Protein 4WFV (pdb70)

Sequence (153 aa):
PAEIDPSKIPGEWRRIIYAAADNKDKIVEGGPLRNYYRRIECINDCESLSITFYLKDQGTCLLLLTEVAKRQEGYVYVLEFYGTNTLEVIHVSENMLVTYVENYDGERITKMTEGLAKGTSFTPEELEKYQQLNSERGVPNEENIENLIKTDNCPP

Structure (mmCIF, N/CA/C/O backbone):
data_4WFV
#
_entry.id   4WFV
#
_cell.length_a   125.940
_cell.length_b   36.590
_cell.length_c   36.470
_cell.angle_alpha   90.000
_cell.angle_beta   95.860
_cell.angle_gamma   90.000
#
_symmetry.space_group_name_H-M   'C 1 2 1'
#
loop_
_entity.id
_entity.type
_entity.pdbx_description
1 polymer 'Allergen Bos d 2'
2 water water
#
loop_
_atom_site.group_PDB
_atom_site.id
_atom_site.type_symbol
_atom_site.label_atom_id
_atom_site.label_alt_id
_atom_site.label_comp_id
_atom_site.label_asym_id
_atom_site.label_entity_id
_atom_site.label_seq_id
_atom_site.pdbx_PDB_ins_code
_atom_site.Cartn_x
_atom_site.Cartn_y
_atom_site.Cartn_z
_atom_site.occupancy
_atom_site.B_iso_or_equiv
_atom_site.auth_seq_id
_atom_site.auth_comp_id
_atom_site.auth_asym_id
_atom_site.auth_atom_id
_atom_site.pdbx_PDB_model_num
ATOM 1 N N . PRO A 1 4 ? 14.778 14.410 1.542 1.00 28.09 4 PRO A N 1
ATOM 2 C CA . PRO A 1 4 ? 14.180 13.156 1.073 1.00 25.21 4 PRO A CA 1
ATOM 3 C C . PRO A 1 4 ? 14.607 12.808 -0.350 1.00 26.34 4 PRO A C 1
ATOM 4 O O . PRO A 1 4 ? 14.850 11.637 -0.642 1.00 22.59 4 PRO A O 1
ATOM 8 N N . ALA A 1 5 ? 14.698 13.811 -1.219 1.00 26.96 5 ALA A N 1
ATOM 9 C CA . ALA A 1 5 ? 15.106 13.590 -2.604 1.00 25.79 5 ALA A CA 1
ATOM 10 C C . ALA A 1 5 ? 16.531 13.054 -2.704 1.00 24.45 5 ALA A C 1
ATOM 11 O O . ALA A 1 5 ? 16.906 12.450 -3.713 1.00 21.55 5 ALA A O 1
ATOM 13 N N . GLU A 1 6 ? 17.326 13.271 -1.661 1.00 22.41 6 GLU A N 1
ATOM 14 C CA . GLU A 1 6 ? 18.720 12.855 -1.685 1.00 21.11 6 GLU A CA 1
ATOM 15 C C . GLU A 1 6 ? 18.940 11.466 -1.075 1.00 17.14 6 GLU A C 1
ATOM 16 O O . GLU A 1 6 ? 20.015 10.885 -1.221 1.00 21.07 6 GLU A O 1
ATOM 22 N N . ILE A 1 7 ? 17.921 10.936 -0.409 1.00 19.58 7 ILE A N 1
ATOM 23 C CA . ILE A 1 7 ? 18.033 9.618 0.222 1.00 20.95 7 ILE A CA 1
ATOM 24 C C . ILE A 1 7 ? 18.179 8.504 -0.811 1.00 21.16 7 ILE A C 1
ATOM 25 O O . ILE A 1 7 ? 17.493 8.493 -1.829 1.00 19.18 7 ILE A O 1
ATOM 30 N N . ASP A 1 8 ? 19.106 7.587 -0.558 1.00 16.51 8 ASP A N 1
ATOM 31 C CA . ASP A 1 8 ? 19.229 6.397 -1.385 1.00 15.20 8 ASP A CA 1
ATOM 32 C C . ASP A 1 8 ? 18.592 5.253 -0.613 1.00 13.71 8 ASP A C 1
ATOM 33 O O . ASP A 1 8 ? 19.204 4.701 0.297 1.00 12.73 8 ASP A O 1
ATOM 38 N N . PRO A 1 9 ? 17.340 4.911 -0.949 1.00 10.98 9 PRO A N 1
ATOM 39 C CA . PRO A 1 9 ? 16.649 3.877 -0.172 1.00 10.44 9 PRO A CA 1
ATOM 40 C C . PRO A 1 9 ? 17.272 2.484 -0.326 1.00 10.67 9 PRO A C 1
ATOM 41 O O . PRO A 1 9 ? 16.990 1.608 0.487 1.00 11.72 9 PRO A O 1
ATOM 45 N N . SER A 1 10 ? 18.126 2.281 -1.324 1.00 11.59 10 SER A N 1
ATOM 46 C CA . SER A 1 10 ? 18.818 0.994 -1.445 1.00 12.16 10 SER A CA 1
ATOM 47 C C . SER A 1 10 ? 19.769 0.746 -0.276 1.00 13.23 10 SER A C 1
ATOM 48 O O . SER A 1 10 ? 20.195 -0.387 -0.041 1.00 11.82 10 SER A O 1
ATOM 51 N N . LYS A 1 11 ? 20.078 1.801 0.471 1.00 11.20 11 LYS A N 1
ATOM 52 C CA . LYS A 1 11 ? 20.952 1.667 1.637 1.00 11.85 11 LYS A CA 1
ATOM 53 C C . LYS A 1 11 ? 20.184 1.284 2.906 1.00 11.94 11 LYS A C 1
ATOM 54 O O . LYS A 1 11 ? 20.794 1.021 3.945 1.00 13.12 11 LYS A O 1
ATOM 60 N N . ILE A 1 12 ? 18.858 1.231 2.820 1.00 9.87 12 ILE A N 1
ATOM 61 C CA . ILE A 1 12 ? 18.043 0.909 3.995 1.00 9.75 12 ILE A CA 1
ATOM 62 C C . ILE A 1 12 ? 18.089 -0.570 4.405 1.00 12.03 12 ILE A C 1
ATOM 63 O O . ILE A 1 12 ? 18.258 -0.874 5.584 1.00 12.34 12 ILE A O 1
ATOM 68 N N . PRO A 1 13 ? 17.924 -1.500 3.450 1.00 11.15 13 PRO A N 1
ATOM 69 C CA . PRO A 1 13 ? 17.940 -2.917 3.825 1.00 13.49 13 PRO A CA 1
ATOM 70 C C . PRO A 1 13 ? 19.297 -3.324 4.367 1.00 16.34 13 PRO A C 1
ATOM 71 O O . PRO A 1 13 ? 20.322 -2.753 3.981 1.00 19.15 13 PRO A O 1
ATOM 75 N N . GLY A 1 14 ? 19.303 -4.305 5.261 1.00 15.78 14 GLY A N 1
ATOM 76 C CA . GLY A 1 14 ? 20.554 -4.855 5.746 1.00 17.08 14 GLY A CA 1
ATOM 77 C C . GLY A 1 14 ? 20.527 -5.266 7.198 1.00 12.71 14 GLY A C 1
ATOM 78 O O . GLY A 1 14 ? 19.495 -5.132 7.873 1.00 13.18 14 GLY A O 1
ATOM 79 N N . GLU A 1 15 ? 21.677 -5.744 7.675 1.00 13.55 15 GLU A N 1
ATOM 80 C CA . GLU A 1 15 ? 21.854 -6.221 9.051 1.00 13.82 15 GLU A CA 1
ATOM 81 C C . GLU A 1 15 ? 22.364 -5.145 10.013 1.00 18.55 15 GLU A C 1
ATOM 82 O O . GLU A 1 15 ? 23.556 -5.076 10.325 1.00 24.95 15 GLU A O 1
ATOM 88 N N . TRP A 1 16 ? 21.457 -4.342 10.534 1.00 12.55 16 TRP A N 1
ATOM 89 C CA . TRP A 1 16 ? 21.840 -3.194 11.343 1.00 9.73 16 TRP A CA 1
ATOM 90 C C . TRP A 1 16 ? 21.917 -3.536 12.823 1.00 11.32 16 TRP A C 1
ATOM 91 O O . TRP A 1 16 ? 21.224 -4.433 13.300 1.00 12.92 16 TRP A O 1
ATOM 102 N N . ARG A 1 17 ? 22.790 -2.836 13.536 1.00 9.55 17 ARG A N 1
ATOM 103 C CA A ARG A 1 17 ? 22.726 -2.854 14.987 0.49 9.41 17 ARG A CA 1
ATOM 104 C CA B ARG A 1 17 ? 22.793 -2.839 14.999 0.51 9.42 17 ARG A CA 1
ATOM 105 C C . ARG A 1 17 ? 22.353 -1.460 15.456 1.00 8.86 17 ARG A C 1
ATOM 106 O O . ARG A 1 17 ? 22.680 -0.464 14.818 1.00 11.10 17 ARG A O 1
ATOM 121 N N . ILE A 1 18 ? 21.637 -1.387 16.565 1.00 8.08 18 ILE A N 1
ATOM 122 C CA . ILE A 1 18 ? 21.326 -0.078 17.124 1.00 8.20 18 ILE A CA 1
ATOM 123 C C . ILE A 1 18 ? 22.422 0.331 18.079 1.00 8.06 18 ILE A C 1
ATOM 124 O O . ILE A 1 18 ? 22.812 -0.433 18.963 1.00 9.37 18 ILE A O 1
ATOM 129 N N . ILE A 1 19 ? 22.951 1.533 17.872 1.00 6.18 19 ILE A N 1
ATOM 130 C CA . ILE A 1 19 ? 23.990 2.057 18.749 1.00 7.22 19 ILE A CA 1
ATOM 131 C C . ILE A 1 19 ? 23.388 2.996 19.789 1.00 6.54 19 ILE A C 1
ATOM 132 O O . ILE A 1 19 ? 23.660 2.848 20.995 1.00 7.75 19 ILE A O 1
ATOM 137 N N . TYR A 1 20 ? 22.548 3.927 19.333 1.00 6.56 20 TYR A N 1
ATOM 138 C CA . TYR A 1 20 ? 21.966 4.922 20.224 1.00 6.67 20 TYR A CA 1
ATOM 139 C C . TYR A 1 20 ? 20.470 5.054 20.015 1.00 7.02 20 TYR A C 1
ATOM 140 O O . TYR A 1 20 ? 19.931 4.778 18.941 1.00 7.16 20 TYR A O 1
ATOM 149 N N . ALA A 1 21 ? 19.809 5.537 21.060 1.00 6.49 21 ALA A N 1
ATOM 150 C CA . ALA A 1 21 ? 18.449 6.048 20.930 1.00 6.21 21 ALA A CA 1
ATOM 151 C C . ALA A 1 21 ? 18.371 7.315 21.755 1.00 7.19 21 ALA A C 1
ATOM 152 O O . ALA A 1 21 ? 19.160 7.507 22.679 1.00 8.85 21 ALA A O 1
ATOM 154 N N . ALA A 1 22 ? 17.420 8.179 21.421 1.00 6.30 22 ALA A N 1
ATOM 155 C CA . ALA A 1 22 ? 17.217 9.413 22.177 1.00 5.32 22 ALA A CA 1
ATOM 156 C C . ALA A 1 22 ? 15.748 9.744 22.104 1.00 6.33 22 ALA A C 1
ATOM 157 O O . ALA A 1 22 ? 15.107 9.479 21.096 1.00 7.77 22 ALA A O 1
ATOM 159 N N . ALA A 1 23 ? 15.201 10.318 23.175 1.00 6.90 23 ALA A N 1
ATOM 160 C CA . ALA A 1 23 ? 13.771 10.623 23.203 1.00 6.48 23 ALA A CA 1
ATOM 161 C C . ALA A 1 23 ? 13.502 11.775 24.135 1.00 7.73 23 ALA A C 1
ATOM 162 O O . ALA A 1 23 ? 14.259 11.999 25.073 1.00 9.57 23 ALA A O 1
ATOM 164 N N . ASP A 1 24 ? 12.408 12.494 23.890 1.00 8.40 24 ASP A N 1
ATOM 165 C CA . ASP A 1 24 ? 12.040 13.549 24.822 1.00 9.66 24 ASP A CA 1
ATOM 166 C C . ASP A 1 24 ? 11.458 12.954 26.101 1.00 11.62 24 ASP A C 1
ATOM 167 O O . ASP A 1 24 ? 11.671 13.496 27.184 1.00 15.33 24 ASP A O 1
ATOM 172 N N . ASN A 1 25 ? 10.758 11.828 25.984 1.00 9.26 25 ASN A N 1
ATOM 173 C CA . ASN A 1 25 ? 10.306 11.074 27.151 1.00 10.15 25 ASN A CA 1
ATOM 174 C C . ASN A 1 25 ? 11.253 9.915 27.408 1.00 9.46 25 ASN A C 1
ATOM 175 O O . ASN A 1 25 ? 11.109 8.842 26.820 1.00 9.34 25 ASN A O 1
ATOM 180 N N . LYS A 1 26 ? 12.244 10.143 28.263 1.00 10.48 26 LYS A N 1
ATOM 181 C CA . LYS A 1 26 ? 13.322 9.173 28.435 1.00 13.14 26 LYS A CA 1
ATOM 182 C C . LYS A 1 26 ? 12.832 7.802 28.875 1.00 9.31 26 LYS A C 1
ATOM 183 O O . LYS A 1 26 ? 13.425 6.790 28.511 1.00 9.09 26 LYS A O 1
ATOM 189 N N . ASP A 1 27 ? 11.755 7.762 29.655 1.00 9.04 27 ASP A N 1
ATOM 190 C CA . ASP A 1 27 ? 11.271 6.496 30.200 1.00 9.89 27 ASP A CA 1
ATOM 191 C C . ASP A 1 27 ? 10.924 5.490 29.111 1.00 9.58 27 ASP A C 1
ATOM 192 O O . ASP A 1 27 ? 10.970 4.293 29.350 1.00 10.48 27 ASP A O 1
ATOM 197 N N . LYS A 1 28 ? 10.588 5.974 27.914 1.00 8.71 28 LYS A N 1
ATOM 198 C CA . LYS A 1 28 ? 10.250 5.075 26.811 1.00 9.01 28 LYS A CA 1
ATOM 199 C C . LYS A 1 28 ? 11.442 4.273 26.291 1.00 7.94 28 LYS A C 1
ATOM 200 O O . LYS A 1 28 ? 11.245 3.206 25.707 1.00 8.51 28 LYS A O 1
ATOM 206 N N . ILE A 1 29 ? 12.658 4.792 26.476 1.00 7.03 29 ILE A N 1
ATOM 207 C CA . ILE A 1 29 ? 13.843 4.184 25.865 1.00 7.24 29 ILE A CA 1
ATOM 208 C C . ILE A 1 29 ? 14.916 3.689 26.835 1.00 8.23 29 ILE A C 1
ATOM 209 O O . ILE A 1 29 ? 15.941 3.191 26.404 1.00 8.02 29 ILE A O 1
ATOM 214 N N . VAL A 1 30 ? 14.678 3.805 28.1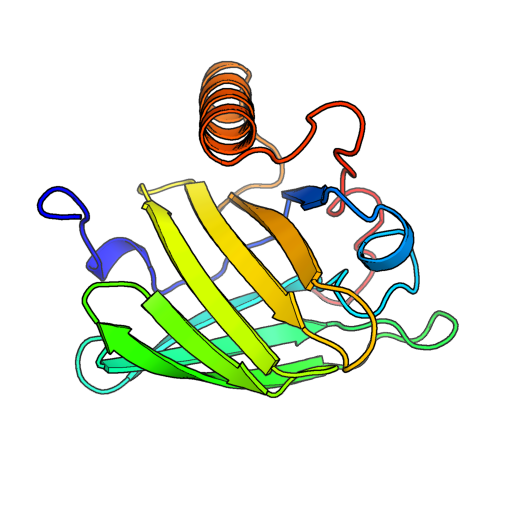41 1.00 7.52 30 VAL A N 1
ATOM 215 C CA . VAL A 1 30 ? 15.597 3.219 29.110 1.00 9.37 30 VAL A CA 1
ATOM 216 C C . VAL A 1 30 ? 15.478 1.699 29.084 1.00 8.64 30 VAL A C 1
ATOM 217 O O . VAL A 1 30 ? 14.573 1.156 28.457 1.00 7.87 30 VAL A O 1
ATOM 221 N N . GLU A 1 31 ? 16.401 1.020 29.756 1.00 7.99 31 GLU A N 1
ATOM 222 C CA . GLU A 1 31 ? 16.347 -0.437 29.784 1.00 9.77 31 GLU A CA 1
ATOM 223 C C . GLU A 1 31 ? 14.975 -0.940 30.223 1.00 9.75 31 GLU A C 1
ATOM 224 O O . GLU A 1 31 ? 14.393 -0.438 31.186 1.00 11.32 31 GLU A O 1
ATOM 230 N N . GLY A 1 32 ? 14.439 -1.917 29.499 1.00 11.34 32 GLY A N 1
ATOM 231 C CA . GLY A 1 32 ? 13.117 -2.430 29.788 1.00 13.54 32 GLY A CA 1
ATOM 232 C C . GLY A 1 32 ? 11.980 -1.568 29.261 1.00 14.32 32 GLY A C 1
ATOM 233 O O . GLY A 1 32 ? 10.815 -1.926 29.412 1.00 16.43 32 GLY A O 1
ATOM 234 N N . GLY A 1 33 ? 12.306 -0.438 28.638 1.00 12.17 33 GLY A N 1
ATOM 235 C CA . GLY A 1 33 ? 11.286 0.437 28.083 1.00 13.33 33 GLY A CA 1
ATOM 236 C C . GLY A 1 33 ? 10.713 -0.091 26.779 1.00 10.23 33 GLY A C 1
ATOM 237 O O . GLY A 1 33 ? 11.379 -0.809 26.039 1.00 11.27 33 GLY A O 1
ATOM 238 N N . PRO A 1 34 ? 9.466 0.276 26.474 1.00 9.10 34 PRO A N 1
ATOM 239 C CA . PRO A 1 34 ? 8.786 -0.279 25.300 1.00 11.57 34 PRO A CA 1
ATOM 240 C C . PRO A 1 34 ? 9.464 0.061 23.970 1.00 9.36 34 PRO A C 1
ATOM 241 O O . PRO A 1 34 ? 9.415 -0.744 23.035 1.00 10.23 34 PRO A O 1
ATOM 245 N N . LEU A 1 35 ? 10.095 1.229 23.886 1.00 7.72 35 LEU A N 1
ATOM 246 C CA . LEU A 1 35 ? 10.697 1.673 22.627 1.00 7.98 35 LEU A CA 1
ATOM 247 C C . LEU A 1 35 ? 12.203 1.547 22.632 1.00 8.73 35 LEU A C 1
ATOM 248 O O . LEU A 1 35 ? 12.874 2.182 21.830 1.00 10.30 35 LEU A O 1
ATOM 253 N N . ARG A 1 36 ? 12.735 0.735 23.537 1.00 7.89 36 ARG A N 1
ATOM 254 C CA . ARG A 1 36 ? 14.138 0.335 23.463 1.00 8.13 36 ARG A CA 1
ATOM 255 C C . ARG A 1 36 ? 14.204 -1.000 22.738 1.00 7.78 36 ARG A C 1
ATOM 256 O O . ARG A 1 36 ? 13.880 -2.046 23.298 1.00 10.15 36 ARG A O 1
ATOM 264 N N . ASN A 1 37 ? 14.571 -0.944 21.467 1.00 7.91 37 ASN A N 1
ATOM 265 C CA . ASN A 1 37 ? 14.436 -2.092 20.584 1.00 8.29 37 ASN A CA 1
ATOM 266 C C . ASN A 1 37 ? 15.770 -2.380 19.920 1.00 7.04 37 ASN A C 1
ATOM 267 O O . ASN A 1 37 ? 16.375 -1.500 19.300 1.00 9.25 37 ASN A O 1
ATOM 272 N N . TYR A 1 38 ? 16.235 -3.618 20.067 1.00 7.67 38 TYR A N 1
ATOM 273 C CA . TYR A 1 38 ? 17.558 -3.992 19.587 1.00 6.94 38 TYR A CA 1
ATOM 274 C C . TYR A 1 38 ? 17.480 -4.547 18.170 1.00 6.84 38 TYR A C 1
ATOM 275 O O . TYR A 1 38 ? 17.249 -5.746 17.957 1.00 8.14 38 TYR A O 1
ATOM 284 N N . TYR A 1 39 ? 17.698 -3.655 17.206 1.00 7.17 39 TYR A N 1
ATOM 285 C CA . TYR A 1 39 ? 17.606 -3.984 15.786 1.00 7.14 39 TYR A CA 1
ATOM 286 C C . TYR A 1 39 ? 18.511 -5.129 15.402 1.00 6.94 39 TYR A C 1
ATOM 287 O O . TYR A 1 39 ? 19.615 -5.265 15.926 1.00 8.17 39 TYR A O 1
ATOM 296 N N . ARG A 1 40 ? 18.031 -5.945 14.468 1.00 8.56 40 ARG A N 1
ATOM 297 C CA . ARG A 1 40 ? 18.866 -6.972 13.843 1.00 8.27 40 ARG A CA 1
ATOM 298 C C . ARG A 1 40 ? 18.834 -6.880 12.325 1.00 9.63 40 ARG A C 1
ATOM 299 O O . ARG A 1 40 ? 19.856 -7.080 11.669 1.00 10.55 40 ARG A O 1
ATOM 307 N N . ARG A 1 41 ? 17.676 -6.570 11.751 1.00 9.33 41 ARG A N 1
ATOM 308 C CA . ARG A 1 41 ? 17.574 -6.595 10.296 1.00 12.01 41 ARG A CA 1
ATOM 309 C C . ARG A 1 41 ? 16.415 -5.759 9.798 1.00 10.16 41 ARG A C 1
ATOM 310 O O . ARG A 1 41 ? 15.353 -5.725 10.425 1.00 12.34 41 ARG A O 1
ATOM 318 N N . ILE A 1 42 ? 16.629 -5.085 8.671 1.00 10.94 42 ILE A N 1
ATOM 319 C CA . ILE A 1 42 ? 15.572 -4.359 7.980 1.00 12.15 42 ILE A CA 1
ATOM 320 C C . ILE A 1 42 ? 15.570 -4.868 6.550 1.00 12.75 42 ILE A C 1
ATOM 321 O O . ILE A 1 42 ? 16.630 -5.026 5.944 1.00 13.16 42 ILE A O 1
ATOM 326 N N . GLU A 1 43 ? 14.386 -5.142 6.019 1.00 13.39 43 GLU A N 1
ATOM 327 C CA . GLU A 1 43 ? 14.260 -5.447 4.602 1.00 13.63 43 GLU A CA 1
ATOM 328 C C . GLU A 1 43 ? 13.166 -4.584 3.980 1.00 15.82 43 GLU A C 1
ATOM 329 O O . GLU A 1 43 ? 12.212 -4.191 4.651 1.00 15.26 43 GLU A O 1
ATOM 335 N N . CYS A 1 44 ? 13.317 -4.274 2.699 1.00 18.09 44 CYS A N 1
ATOM 336 C CA . CYS A 1 44 ? 12.293 -3.536 1.974 1.00 18.14 44 CYS A CA 1
ATOM 337 C C . CYS A 1 44 ? 11.344 -4.516 1.302 1.00 17.87 44 CYS A C 1
ATOM 338 O O . CYS A 1 44 ? 11.759 -5.575 0.833 1.00 20.52 44 CYS A O 1
ATOM 341 N N . ILE A 1 45 ? 10.066 -4.160 1.278 1.00 15.72 45 ILE A N 1
ATOM 342 C CA . ILE A 1 45 ? 9.049 -4.942 0.585 1.00 17.27 45 ILE A CA 1
ATOM 343 C C . ILE A 1 45 ? 8.460 -4.072 -0.519 1.00 18.10 45 ILE A C 1
ATOM 344 O O . ILE A 1 45 ? 8.184 -2.899 -0.304 1.00 16.10 45 ILE A O 1
ATOM 349 N N . ASN A 1 46 ? 8.286 -4.641 -1.707 1.00 16.89 46 ASN A N 1
ATOM 350 C CA . ASN A 1 46 ? 7.748 -3.882 -2.834 1.00 20.14 46 ASN A CA 1
ATOM 351 C C . ASN A 1 46 ? 8.471 -2.548 -3.022 1.00 16.85 46 ASN A C 1
ATOM 352 O O . ASN A 1 46 ? 7.851 -1.483 -3.051 1.00 16.33 46 ASN A O 1
ATOM 357 N N . ASP A 1 47 ? 9.792 -2.626 -3.139 1.00 16.38 47 ASP A N 1
ATOM 358 C CA . ASP A 1 47 ? 10.625 -1.448 -3.377 1.00 20.65 47 ASP A CA 1
ATOM 359 C C . ASP A 1 47 ? 10.417 -0.383 -2.302 1.00 22.75 47 ASP A C 1
ATOM 360 O O . ASP A 1 47 ? 10.308 0.807 -2.599 1.00 22.78 47 ASP A O 1
ATOM 365 N N . CYS A 1 48 ? 10.365 -0.845 -1.058 1.00 16.01 48 CYS A N 1
ATOM 366 C CA . CYS A 1 48 ? 10.286 0.022 0.127 1.00 16.80 48 CYS A CA 1
ATOM 367 C C . CYS A 1 48 ? 8.915 0.666 0.343 1.00 17.43 48 CYS A C 1
ATOM 368 O O . CYS A 1 48 ? 8.783 1.627 1.101 1.00 18.21 48 CYS A O 1
ATOM 371 N N . GLU A 1 49 ? 7.888 0.122 -0.299 1.00 16.07 49 GLU A N 1
ATOM 372 C CA . GLU A 1 49 ? 6.527 0.545 0.003 1.00 18.60 49 GLU A CA 1
ATOM 373 C C . GLU A 1 49 ? 6.163 0.087 1.413 1.00 18.20 49 GLU A C 1
ATOM 374 O O . GLU A 1 49 ? 5.315 0.689 2.072 1.00 18.42 49 GLU A O 1
ATOM 380 N N . SER A 1 50 ? 6.799 -0.990 1.862 1.00 14.10 50 SER A N 1
ATOM 381 C CA . SER A 1 50 ? 6.745 -1.402 3.261 1.00 15.24 50 SER A CA 1
ATOM 382 C C . SER A 1 50 ? 8.140 -1.790 3.748 1.00 15.24 50 SER A C 1
ATOM 383 O O . SER A 1 50 ? 9.025 -2.132 2.949 1.00 14.08 50 SER A O 1
ATOM 386 N N . LEU A 1 51 ? 8.336 -1.724 5.060 1.00 15.04 51 LEU A N 1
ATOM 387 C CA . LEU A 1 51 ? 9.564 -2.201 5.687 1.00 13.47 51 LEU A CA 1
ATOM 388 C C . LEU A 1 51 ? 9.264 -3.361 6.625 1.00 14.60 51 LEU A C 1
ATOM 389 O O . LEU A 1 51 ? 8.268 -3.346 7.342 1.00 18.60 51 LEU A O 1
ATOM 394 N N . SER A 1 52 ? 10.126 -4.368 6.616 1.00 12.84 52 SER A N 1
ATOM 395 C CA . SER A 1 52 ? 10.055 -5.436 7.595 1.00 12.97 52 SER A CA 1
ATOM 396 C C . SER A 1 52 ? 11.216 -5.231 8.556 1.00 12.29 52 SER A C 1
ATOM 397 O O . SER A 1 52 ? 12.365 -5.172 8.131 1.00 14.03 52 SER A O 1
ATOM 400 N N . ILE A 1 53 ? 10.925 -5.094 9.847 1.00 11.60 53 ILE A N 1
ATOM 401 C CA . ILE A 1 53 ? 11.960 -4.806 10.827 1.00 10.99 53 ILE A CA 1
ATOM 402 C C . ILE A 1 53 ? 11.979 -5.904 11.881 1.00 10.96 53 ILE A C 1
ATOM 403 O O . ILE A 1 53 ? 10.968 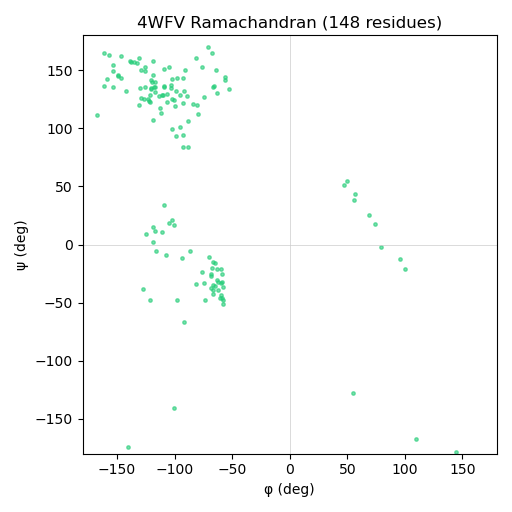-6.179 12.541 1.00 11.26 53 ILE A O 1
ATOM 408 N N . THR A 1 54 ? 13.138 -6.534 12.030 1.00 10.33 54 THR A N 1
ATOM 409 C CA . THR A 1 54 ? 13.327 -7.611 12.988 1.00 11.79 54 THR A CA 1
ATOM 410 C C . THR A 1 54 ? 14.260 -7.131 14.103 1.00 9.71 54 THR A C 1
ATOM 411 O O . THR A 1 54 ? 15.330 -6.559 13.841 1.00 9.73 54 THR A O 1
ATOM 415 N N . PHE A 1 55 ? 13.829 -7.314 15.347 1.00 10.25 55 PHE A N 1
ATOM 416 C CA . PHE A 1 55 ? 14.536 -6.750 16.495 1.00 8.39 55 PHE A CA 1
ATOM 417 C C . PHE A 1 55 ? 14.205 -7.541 17.748 1.00 8.62 55 PHE A C 1
ATOM 418 O O . PHE A 1 55 ? 13.223 -8.281 17.780 1.00 10.28 55 PHE A O 1
ATOM 426 N N . TYR A 1 56 ? 15.026 -7.367 18.776 1.00 8.06 56 TYR A N 1
ATOM 427 C CA . TYR A 1 56 ? 14.725 -7.901 20.104 1.00 8.61 56 TYR A CA 1
ATOM 428 C C . TYR A 1 56 ? 14.109 -6.858 21.021 1.00 11.35 56 TYR A C 1
ATOM 429 O O . TYR A 1 56 ? 14.473 -5.679 20.992 1.00 9.13 56 TYR A O 1
ATOM 438 N N . LEU A 1 57 ? 13.166 -7.316 21.836 1.00 11.07 57 LEU A N 1
ATOM 439 C CA . LEU A 1 57 ? 12.625 -6.546 22.943 1.00 11.27 57 LEU A CA 1
ATOM 440 C C . LEU A 1 57 ? 12.920 -7.384 24.177 1.00 14.00 57 LEU A C 1
ATOM 441 O O . LEU A 1 57 ? 12.728 -8.599 24.149 1.00 18.32 57 LEU A O 1
ATOM 446 N N . LYS A 1 58 ? 13.413 -6.765 25.244 1.00 13.76 58 LYS A N 1
ATOM 447 C CA . LYS A 1 58 ? 13.599 -7.501 26.497 1.00 17.34 58 LYS A CA 1
ATOM 448 C C . LYS A 1 58 ? 12.383 -7.404 27.402 1.00 21.04 58 LYS A C 1
ATOM 449 O O . LYS A 1 58 ? 11.869 -6.316 27.650 1.00 21.39 58 LYS A O 1
ATOM 455 N N . ASP A 1 59 ? 11.943 -8.549 27.911 1.00 19.94 59 ASP A N 1
ATOM 456 C CA . ASP A 1 59 ? 10.874 -8.578 28.900 1.00 30.89 59 ASP A CA 1
ATOM 457 C C . ASP A 1 59 ? 11.391 -9.205 30.193 1.00 29.14 59 ASP A C 1
ATOM 458 O O . ASP A 1 59 ? 11.616 -10.412 30.258 1.00 28.60 59 ASP A O 1
ATOM 463 N N . GLN A 1 60 ? 11.585 -8.370 31.212 1.00 30.63 60 GLN A N 1
ATOM 464 C CA . GLN A 1 60 ? 12.101 -8.816 32.505 1.00 33.48 60 GLN A CA 1
ATOM 465 C C . GLN A 1 60 ? 13.437 -9.542 32.363 1.00 33.16 60 GLN A C 1
ATOM 466 O O . GLN A 1 60 ? 13.695 -10.526 33.056 1.00 37.70 60 GLN A O 1
ATOM 472 N N . GLY A 1 61 ? 14.284 -9.054 31.462 1.00 28.60 61 GLY A N 1
ATOM 473 C CA . GLY A 1 61 ? 15.603 -9.632 31.272 1.00 31.77 61 GLY A CA 1
ATOM 474 C C . GLY A 1 61 ? 15.703 -10.650 30.149 1.00 29.15 61 GLY A C 1
ATOM 475 O O . GLY A 1 61 ? 16.804 -11.021 29.742 1.00 38.49 61 GLY A O 1
ATOM 476 N N . THR A 1 62 ? 14.559 -11.099 29.643 1.00 26.01 62 THR A N 1
ATOM 477 C CA . THR A 1 62 ? 14.524 -12.113 28.590 1.00 25.90 62 THR A CA 1
ATOM 478 C C . THR A 1 62 ? 14.333 -11.507 27.193 1.00 22.13 62 THR A C 1
ATOM 479 O O . THR A 1 62 ? 13.441 -10.689 26.977 1.00 21.77 62 THR A O 1
ATOM 483 N N . CYS A 1 63 ? 15.163 -11.938 26.248 1.00 19.31 63 CYS A N 1
ATOM 484 C CA . CYS A 1 63 ? 15.168 -11.385 24.894 1.00 16.36 63 CYS A CA 1
ATOM 485 C C . CYS A 1 63 ? 14.110 -12.033 24.002 1.00 16.66 63 CYS A C 1
ATOM 486 O O . CYS A 1 63 ? 14.134 -13.243 23.783 1.00 24.44 63 CYS A O 1
ATOM 489 N N . LEU A 1 64 ? 13.190 -11.227 23.477 1.00 13.03 64 LEU A N 1
ATOM 490 C CA A LEU A 1 64 ? 12.145 -11.719 22.588 0.63 14.44 64 LEU A CA 1
ATOM 491 C CA B LEU A 1 64 ? 12.143 -11.717 22.587 0.37 14.48 64 LEU A CA 1
ATOM 492 C C . LEU A 1 64 ? 12.340 -11.196 21.165 1.00 14.14 64 LEU A C 1
ATOM 493 O O . LEU A 1 64 ? 12.354 -9.979 20.935 1.00 13.64 64 LEU A O 1
ATOM 502 N N . LEU A 1 65 ? 12.493 -12.115 20.213 1.00 13.32 65 LEU A N 1
ATOM 503 C CA . LEU A 1 65 ? 12.665 -11.765 18.807 1.00 11.05 65 LEU A CA 1
ATOM 504 C C . LEU A 1 65 ? 11.327 -11.439 18.140 1.00 15.67 65 LEU A C 1
ATOM 505 O O . LEU A 1 65 ? 10.417 -12.272 18.086 1.00 16.77 65 LEU A O 1
ATOM 510 N N . LEU A 1 66 ? 11.220 -10.221 17.626 1.00 12.79 66 LEU A N 1
ATOM 511 C CA . LEU A 1 66 ? 9.988 -9.763 16.998 1.00 12.64 66 LEU A CA 1
ATOM 512 C C . LEU A 1 66 ? 10.263 -9.267 15.587 1.00 13.41 66 LEU A C 1
ATOM 513 O O . LEU A 1 66 ? 11.370 -8.818 15.276 1.00 12.55 66 LEU A O 1
ATOM 518 N N . THR A 1 67 ? 9.247 -9.351 14.738 1.00 16.85 67 THR A N 1
ATOM 519 C CA . THR A 1 67 ? 9.286 -8.732 13.428 1.00 15.97 67 THR A CA 1
ATOM 520 C C . THR A 1 67 ? 8.026 -7.899 13.250 1.00 18.08 67 THR A C 1
ATOM 521 O O . THR A 1 67 ? 6.913 -8.395 13.436 1.00 21.28 67 THR A O 1
ATOM 525 N N . GLU A 1 68 ? 8.211 -6.628 12.912 1.00 16.56 68 GLU A N 1
ATOM 526 C CA . GLU A 1 68 ? 7.095 -5.722 12.652 1.00 16.18 68 GLU A CA 1
ATOM 527 C C . GLU A 1 68 ? 7.147 -5.197 11.221 1.00 15.19 68 GLU A C 1
ATOM 528 O O . GLU A 1 68 ? 8.223 -4.975 10.671 1.00 16.84 68 GLU A O 1
ATOM 534 N N . VAL A 1 69 ? 5.986 -4.988 10.612 1.00 15.19 69 VAL A N 1
ATOM 535 C CA . VAL A 1 69 ? 5.941 -4.435 9.271 1.00 14.30 69 VAL A CA 1
ATOM 536 C C . VAL A 1 69 ? 5.396 -3.017 9.322 1.00 14.92 69 VAL A C 1
ATOM 537 O O . VAL A 1 69 ? 4.351 -2.762 9.926 1.00 20.49 69 VAL A O 1
ATOM 541 N N . ALA A 1 70 ? 6.124 -2.091 8.710 1.00 14.95 70 ALA A N 1
ATOM 542 C CA . ALA A 1 70 ? 5.709 -0.696 8.642 1.00 14.78 70 ALA A CA 1
ATOM 543 C C . ALA A 1 70 ? 5.299 -0.353 7.212 1.00 13.49 70 ALA A C 1
ATOM 544 O O . ALA A 1 70 ? 5.978 -0.728 6.264 1.00 14.95 70 ALA A O 1
ATOM 546 N N . LYS A 1 71 ? 4.197 0.370 7.063 1.00 13.39 71 LYS A N 1
ATOM 547 C CA . LYS A 1 71 ? 3.674 0.731 5.744 1.00 13.76 71 LYS A CA 1
ATOM 548 C C . LYS A 1 71 ? 3.974 2.181 5.391 1.00 13.70 71 LYS A C 1
ATOM 549 O O . LYS A 1 71 ? 3.778 3.068 6.211 1.00 12.54 71 LYS A O 1
ATOM 555 N N . ARG A 1 72 ? 4.434 2.432 4.164 1.00 14.00 72 ARG A N 1
ATOM 556 C CA . ARG A 1 72 ? 4.748 3.793 3.742 1.00 13.42 72 ARG A CA 1
ATOM 557 C C . ARG A 1 72 ? 3.505 4.682 3.734 1.00 17.81 72 ARG A C 1
ATOM 558 O O . ARG A 1 72 ? 2.464 4.315 3.178 1.00 21.73 72 ARG A O 1
ATOM 566 N N . GLN A 1 73 ? 3.632 5.850 4.354 1.00 16.53 73 GLN A N 1
ATOM 567 C CA . GLN A 1 73 ? 2.602 6.882 4.324 1.00 18.09 73 GLN A CA 1
ATOM 568 C C . GLN A 1 73 ? 2.892 7.824 3.156 1.00 18.11 73 GLN A C 1
ATOM 569 O O . GLN A 1 73 ? 2.132 7.886 2.186 1.00 24.85 73 GLN A O 1
ATOM 575 N N . GLU A 1 74 ? 3.997 8.555 3.257 1.00 16.34 74 GLU A N 1
ATOM 576 C CA . GLU A 1 74 ? 4.485 9.425 2.189 1.00 19.85 74 GLU A CA 1
ATOM 577 C C . GLU A 1 74 ? 6.002 9.478 2.285 1.00 19.53 74 GLU A C 1
ATOM 578 O O . GLU A 1 74 ? 6.546 9.458 3.380 1.00 16.40 74 GLU A O 1
ATOM 584 N N . GLY A 1 75 ? 6.685 9.561 1.148 1.00 21.12 75 GLY A N 1
ATOM 585 C CA . GLY A 1 75 ? 8.137 9.633 1.154 1.00 20.79 75 GLY A CA 1
ATOM 586 C C . GLY A 1 75 ? 8.728 8.464 1.912 1.00 15.00 75 GLY A C 1
ATOM 587 O O . GLY A 1 75 ? 8.400 7.314 1.645 1.00 17.55 75 GLY A O 1
ATOM 588 N N . TYR A 1 76 ? 9.600 8.758 2.874 1.00 13.36 76 TYR A N 1
ATOM 589 C CA . TYR A 1 76 ? 10.162 7.702 3.703 1.00 11.93 76 TYR A CA 1
ATOM 590 C C . TYR A 1 76 ? 9.622 7.767 5.133 1.00 11.73 76 TYR A C 1
ATOM 591 O O . TYR A 1 76 ? 10.329 7.465 6.101 1.00 11.97 76 TYR A O 1
ATOM 600 N N . VAL A 1 77 ? 8.361 8.173 5.239 1.00 11.01 77 VAL A N 1
ATOM 601 C CA . VAL A 1 77 ? 7.617 8.110 6.490 1.00 11.46 77 VAL A CA 1
ATOM 602 C C . VAL A 1 77 ? 6.716 6.896 6.448 1.00 10.06 77 VAL A C 1
ATOM 603 O O . VAL A 1 77 ? 5.908 6.747 5.516 1.00 11.65 77 VAL A O 1
ATOM 607 N N . TYR A 1 78 ? 6.864 6.035 7.451 1.00 10.57 78 TYR A N 1
ATOM 608 C CA . TYR A 1 78 ? 6.125 4.782 7.557 1.00 11.11 78 TYR A CA 1
ATOM 609 C C . TYR A 1 78 ? 5.272 4.778 8.816 1.00 11.23 78 TYR A C 1
ATOM 610 O O . TYR A 1 78 ? 5.543 5.523 9.755 1.00 12.79 78 TYR A O 1
ATOM 619 N N . VAL A 1 79 ? 4.234 3.948 8.824 1.00 10.31 79 VAL A N 1
ATOM 620 C CA . VAL A 1 79 ? 3.395 3.794 10.009 1.00 9.78 79 VAL A CA 1
ATOM 621 C C . VAL A 1 79 ? 3.432 2.359 10.505 1.00 10.33 79 VAL A C 1
ATOM 622 O O . VAL A 1 79 ? 3.428 1.413 9.715 1.00 10.65 79 VAL A O 1
ATOM 626 N N . LEU A 1 80 ? 3.479 2.183 11.819 1.00 11.01 80 LEU A N 1
ATOM 627 C CA . LEU A 1 80 ? 3.335 0.851 12.388 1.00 13.85 80 LEU A CA 1
ATOM 628 C C . LEU A 1 80 ? 2.774 0.908 13.798 1.00 11.68 80 LEU A C 1
ATOM 629 O O . LEU A 1 80 ? 2.990 1.885 14.531 1.00 11.52 80 LEU A O 1
ATOM 634 N N . GLU A 1 81 ? 2.033 -0.135 14.158 1.00 12.24 81 GLU A N 1
ATOM 635 C CA . GLU A 1 81 ? 1.510 -0.278 15.507 1.00 10.39 81 GLU A CA 1
ATOM 636 C C . GLU A 1 81 ? 2.477 -1.085 16.347 1.00 13.14 81 GLU A C 1
ATOM 637 O O . GLU A 1 81 ? 2.791 -2.231 16.023 1.00 14.08 81 GLU A O 1
ATOM 643 N N . PHE A 1 82 ? 2.935 -0.484 17.435 1.00 9.45 82 PHE A N 1
ATOM 644 C CA . PHE A 1 82 ? 3.820 -1.142 18.375 1.00 9.52 82 PHE A CA 1
ATOM 645 C C . PHE A 1 82 ? 3.880 -0.283 19.625 1.00 9.21 82 PHE A C 1
ATOM 646 O O . PHE A 1 82 ? 4.406 0.822 19.595 1.00 8.96 82 PHE A O 1
ATOM 654 N N . TYR A 1 83 ? 3.320 -0.791 20.721 1.00 8.67 83 TYR A N 1
ATOM 655 C CA . TYR A 1 83 ? 3.158 -0.010 21.945 1.00 8.09 83 TYR A CA 1
ATOM 656 C C . TYR A 1 83 ? 2.580 1.365 21.641 1.00 8.32 83 TYR A C 1
ATOM 657 O O . TYR A 1 83 ? 3.096 2.393 22.073 1.00 9.06 83 TYR A O 1
ATOM 666 N N . GLY A 1 84 ? 1.477 1.352 20.899 1.00 8.47 84 GLY A N 1
ATOM 667 C CA . GLY A 1 84 ? 0.852 2.568 20.428 1.00 9.60 84 GLY A CA 1
ATOM 668 C C . GLY A 1 84 ? 1.048 2.700 18.933 1.00 8.37 84 GLY A C 1
ATOM 669 O O . GLY A 1 84 ? 1.446 1.758 18.246 1.00 10.25 84 GLY A O 1
ATOM 670 N N . THR A 1 85 ? 0.761 3.885 18.423 1.00 8.20 85 THR A N 1
ATOM 671 C CA . THR A 1 85 ? 0.841 4.142 17.000 1.00 7.90 85 THR A CA 1
ATOM 672 C C . THR A 1 85 ? 2.062 4.988 16.713 1.00 9.94 85 THR A C 1
ATOM 673 O O . THR A 1 85 ? 2.293 6.010 17.360 1.00 10.03 85 THR A O 1
ATOM 677 N N . ASN A 1 86 ? 2.850 4.532 15.749 1.00 8.22 86 ASN A N 1
ATOM 678 C CA . ASN A 1 86 ? 4.115 5.158 15.418 1.00 7.81 86 ASN A CA 1
ATOM 679 C C . ASN A 1 86 ? 4.171 5.630 13.989 1.00 8.72 86 ASN A C 1
ATOM 680 O O . ASN A 1 86 ? 3.718 4.939 13.080 1.00 10.81 86 ASN A O 1
ATOM 685 N N . THR A 1 87 ? 4.785 6.785 13.787 1.00 8.28 87 THR A N 1
ATOM 686 C CA . THR A 1 87 ? 5.375 7.053 12.486 1.00 9.23 87 THR A CA 1
ATOM 687 C C . THR A 1 87 ? 6.865 6.845 12.633 1.00 9.85 87 THR A C 1
ATOM 688 O O . THR A 1 87 ? 7.442 7.144 13.679 1.00 11.39 87 THR A O 1
ATOM 692 N N . LEU A 1 88 ? 7.469 6.289 11.593 1.00 9.64 88 LEU A N 1
ATOM 693 C CA . LEU A 1 88 ? 8.906 6.067 11.549 1.00 8.16 88 LEU A CA 1
ATOM 694 C C . LEU A 1 88 ? 9.420 6.591 10.224 1.00 11.04 88 LEU A C 1
ATOM 695 O O . LEU A 1 88 ? 9.003 6.130 9.164 1.00 10.46 88 LEU A O 1
ATOM 700 N N . GLU A 1 89 ? 10.326 7.557 10.301 1.00 8.00 89 GLU A N 1
ATOM 701 C CA . GLU A 1 89 ? 10.885 8.188 9.120 1.00 10.49 89 GLU A CA 1
ATOM 702 C C . GLU A 1 89 ? 12.379 7.917 9.046 1.00 9.94 89 GLU A C 1
ATOM 703 O O . GLU A 1 89 ? 13.095 8.103 10.022 1.00 9.65 89 GLU A O 1
ATOM 709 N N . VAL A 1 90 ? 12.851 7.480 7.887 1.00 10.30 90 VAL A N 1
ATOM 710 C CA . VAL A 1 90 ? 14.288 7.388 7.656 1.00 8.40 90 VAL A CA 1
ATOM 711 C C . VAL A 1 90 ? 14.789 8.790 7.314 1.00 10.97 90 VAL A C 1
ATOM 712 O O . VAL A 1 90 ? 14.429 9.343 6.277 1.00 12.14 90 VAL A O 1
ATOM 716 N N . ILE A 1 91 ? 15.596 9.382 8.195 1.00 7.90 91 ILE A N 1
ATOM 717 C CA . ILE A 1 91 ? 16.023 10.771 8.011 1.00 9.17 91 ILE A CA 1
ATOM 718 C C . ILE A 1 91 ? 17.491 10.881 7.595 1.00 9.24 91 ILE A C 1
ATOM 719 O O . ILE A 1 91 ? 17.962 11.962 7.210 1.00 13.56 91 ILE A O 1
ATOM 724 N N . HIS A 1 92 ? 18.208 9.767 7.641 1.00 8.39 92 HIS A N 1
ATOM 725 C CA . HIS A 1 92 ? 19.586 9.736 7.156 1.00 9.94 92 HIS A CA 1
ATOM 726 C C . HIS A 1 92 ? 19.971 8.298 6.914 1.00 9.87 92 HIS A C 1
ATOM 727 O O . HIS A 1 92 ? 19.650 7.434 7.708 1.00 10.15 92 HIS A O 1
ATOM 734 N N . VAL A 1 93 ? 20.630 8.025 5.801 1.00 10.63 93 VAL A N 1
ATOM 735 C CA . VAL A 1 93 ? 21.124 6.687 5.561 1.00 11.30 93 VAL A CA 1
ATOM 736 C C . VAL A 1 93 ? 22.337 6.717 4.647 1.00 12.24 93 VAL A C 1
ATOM 737 O O . VAL A 1 93 ? 22.389 7.465 3.671 1.00 13.83 93 VAL A O 1
ATOM 741 N N . SER A 1 94 ? 23.334 5.932 5.025 1.00 10.99 94 SER A N 1
ATOM 742 C CA . SER A 1 94 ? 24.580 5.828 4.278 1.00 10.72 94 SER A CA 1
ATOM 743 C C . SER A 1 94 ? 24.980 4.366 4.296 1.00 13.21 94 SER A C 1
ATOM 744 O O . SER A 1 94 ? 24.236 3.510 4.780 1.00 13.44 94 SER A O 1
ATOM 747 N N . GLU A 1 95 ? 26.163 4.072 3.770 1.00 13.76 95 GLU A N 1
ATOM 748 C CA . GLU A 1 95 ? 26.644 2.702 3.773 1.00 17.76 95 GLU A CA 1
ATOM 749 C C . GLU A 1 95 ? 26.772 2.141 5.192 1.00 15.19 95 GLU A C 1
ATOM 750 O O . GLU A 1 95 ? 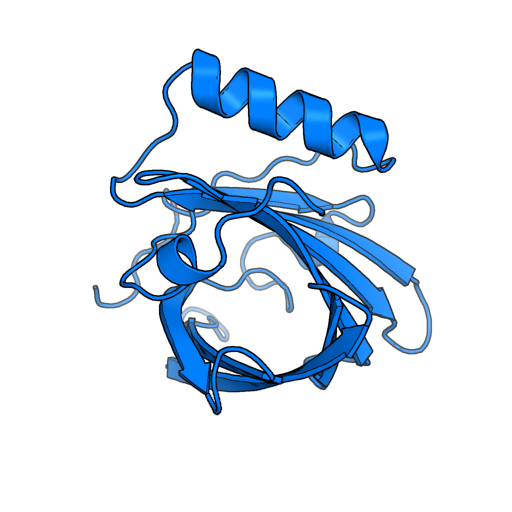26.545 0.950 5.411 1.00 21.79 95 GLU A O 1
ATOM 756 N N . ASN A 1 96 ? 27.106 3.000 6.153 1.00 14.76 96 ASN A N 1
ATOM 757 C CA . ASN A 1 96 ? 27.443 2.524 7.494 1.00 15.22 96 ASN A CA 1
ATOM 758 C C . ASN A 1 96 ? 26.523 2.967 8.624 1.00 11.25 96 ASN A C 1
ATOM 759 O O . ASN A 1 96 ? 26.686 2.519 9.762 1.00 11.79 96 ASN A O 1
ATOM 764 N N . MET A 1 97 ? 25.560 3.830 8.312 1.00 11.39 97 MET A N 1
ATOM 765 C CA . MET A 1 97 ? 24.772 4.500 9.340 1.00 9.25 97 MET A CA 1
ATOM 766 C C . MET A 1 97 ? 23.343 4.744 8.874 1.00 9.75 97 MET A C 1
ATOM 767 O O . MET A 1 97 ? 23.107 5.047 7.698 1.00 11.76 97 MET A O 1
ATOM 772 N N . LEU A 1 98 ? 22.385 4.612 9.787 1.00 7.52 98 LEU A N 1
ATOM 773 C CA . LEU A 1 98 ? 20.994 4.872 9.457 1.00 6.96 98 LEU A CA 1
ATOM 774 C C . LEU A 1 98 ? 20.370 5.544 10.665 1.00 6.66 98 LEU A C 1
ATOM 775 O O . LEU A 1 98 ? 20.565 5.089 11.795 1.00 9.18 98 LEU A O 1
ATOM 780 N N . VAL A 1 99 ? 19.647 6.639 10.443 1.00 7.53 99 VAL A N 1
ATOM 781 C CA . VAL A 1 99 ? 18.965 7.322 11.546 1.00 5.99 99 VAL A CA 1
ATOM 782 C C . VAL A 1 99 ? 17.469 7.366 11.271 1.00 6.66 99 VAL A C 1
ATOM 783 O O . VAL A 1 99 ? 17.045 7.785 10.193 1.00 8.62 99 VAL A O 1
ATOM 787 N N . THR A 1 100 ? 16.680 6.925 12.245 1.00 6.23 100 THR A N 1
ATOM 788 C CA . THR A 1 100 ? 15.227 7.014 12.176 1.00 6.78 100 THR A CA 1
ATOM 789 C C . THR A 1 100 ? 14.739 8.120 13.088 1.00 7.75 100 THR A C 1
ATOM 790 O O . THR A 1 100 ? 15.383 8.448 14.088 1.00 7.77 100 THR A O 1
ATOM 794 N N . TYR A 1 101 ? 13.592 8.694 12.731 1.00 8.32 101 TYR A N 1
ATOM 795 C CA . TYR A 1 101 ? 12.875 9.612 13.595 1.00 8.86 101 TYR A CA 1
ATOM 796 C C . TYR A 1 101 ? 11.488 9.028 13.796 1.00 8.51 101 TYR A C 1
ATOM 797 O O . TYR A 1 101 ? 10.778 8.748 12.833 1.00 9.35 101 TYR A O 1
ATOM 806 N N . VAL A 1 102 ? 11.122 8.815 15.051 1.00 8.06 102 VAL A N 1
ATOM 807 C CA . VAL A 1 102 ? 9.870 8.166 15.393 1.00 8.54 102 VAL A CA 1
ATOM 808 C C . VAL A 1 102 ? 9.022 9.095 16.243 1.00 6.77 102 VAL A C 1
ATOM 809 O O . VAL A 1 102 ? 9.530 9.727 17.179 1.00 9.77 102 VAL A O 1
ATOM 813 N N . GLU A 1 103 ? 7.741 9.195 15.903 1.00 7.18 103 GLU A N 1
ATOM 814 C CA . GLU A 1 103 ? 6.767 9.805 16.803 1.00 7.63 103 GLU A CA 1
ATOM 815 C C . GLU A 1 103 ? 5.823 8.702 17.252 1.00 7.77 103 GLU A C 1
ATOM 816 O O . GLU A 1 103 ? 5.141 8.068 16.441 1.00 9.24 103 GLU A O 1
ATOM 822 N N . ASN A 1 104 ? 5.818 8.447 18.553 1.00 7.18 104 ASN A N 1
ATOM 823 C CA . ASN A 1 104 ? 4.963 7.421 19.131 1.00 8.46 104 ASN A CA 1
ATOM 824 C C . ASN A 1 104 ? 3.853 8.075 19.939 1.00 7.42 104 ASN A C 1
ATOM 825 O O . ASN A 1 104 ? 4.094 9.024 20.679 1.00 8.27 104 ASN A O 1
ATOM 830 N N . TYR A 1 105 ? 2.637 7.576 19.774 1.00 8.03 105 TYR A N 1
ATOM 831 C CA . TYR A 1 105 ? 1.515 8.030 20.582 1.00 7.45 105 TYR A CA 1
ATOM 832 C C . TYR A 1 105 ? 0.920 6.826 21.283 1.00 7.75 105 TYR A C 1
ATOM 833 O O . TYR A 1 105 ? 0.556 5.836 20.639 1.00 9.10 105 TYR A O 1
ATOM 842 N N . ASP A 1 106 ? 0.824 6.907 22.607 1.00 8.43 106 ASP A N 1
ATOM 843 C CA . ASP A 1 106 ? 0.376 5.773 23.406 1.00 8.92 106 ASP A CA 1
ATOM 844 C C . ASP A 1 106 ? -0.996 6.006 24.034 1.00 9.11 106 ASP A C 1
ATOM 845 O O . ASP A 1 106 ? -1.428 5.214 24.871 1.00 10.35 106 ASP A O 1
ATOM 850 N N . GLY A 1 107 ? -1.679 7.070 23.613 1.00 9.02 107 GLY A N 1
ATOM 851 C CA . GLY A 1 107 ? -2.990 7.414 24.153 1.00 9.59 107 GLY A CA 1
ATOM 852 C C . GLY A 1 107 ? -2.921 8.523 25.193 1.00 12.03 107 GLY A C 1
ATOM 853 O O . GLY A 1 107 ? -3.922 9.195 25.462 1.00 13.36 107 GLY A O 1
ATOM 854 N N . GLU A 1 108 ? -1.742 8.715 25.776 1.00 10.86 108 GLU A N 1
ATOM 855 C CA . GLU A 1 108 ? -1.524 9.706 26.827 1.00 12.72 108 GLU A CA 1
ATOM 856 C C . GLU A 1 108 ? -0.452 10.724 26.440 1.00 13.10 108 GLU A C 1
ATOM 857 O O . GLU A 1 108 ? -0.638 11.929 26.606 1.00 14.58 108 GLU A O 1
ATOM 863 N N . ARG A 1 109 ? 0.679 10.237 25.938 1.00 9.81 109 ARG A N 1
ATOM 864 C CA . ARG A 1 109 ? 1.776 11.112 25.560 1.00 9.62 109 ARG A CA 1
ATOM 865 C C . ARG A 1 109 ? 2.204 10.871 24.129 1.00 8.04 109 ARG A C 1
ATOM 866 O O . ARG A 1 109 ? 2.093 9.754 23.608 1.00 8.65 109 ARG A O 1
ATOM 874 N N . ILE A 1 110 ? 2.683 11.934 23.499 1.00 8.79 110 ILE A N 1
ATOM 875 C CA . ILE A 1 110 ? 3.433 11.825 22.255 1.00 8.67 110 ILE A CA 1
ATOM 876 C C . ILE A 1 110 ? 4.906 11.826 22.617 1.00 9.83 110 ILE A C 1
ATOM 877 O O . ILE A 1 110 ? 5.357 12.691 23.360 1.00 10.54 110 ILE A O 1
ATOM 882 N N . THR A 1 111 ? 5.644 10.845 22.106 1.00 7.98 111 THR A N 1
ATOM 883 C CA . THR A 1 111 ? 7.078 10.760 22.326 1.00 8.12 111 THR A CA 1
ATOM 884 C C . THR A 1 111 ? 7.787 10.971 21.004 1.00 8.42 111 THR A C 1
ATOM 885 O O . THR A 1 111 ? 7.465 10.328 19.997 1.00 9.84 111 THR A O 1
ATOM 889 N N . LYS A 1 112 ? 8.732 11.899 21.001 1.00 8.00 112 LYS A N 1
ATOM 890 C CA . LYS A 1 112 ? 9.579 12.138 19.844 1.00 7.58 112 LYS A CA 1
ATOM 891 C C . LYS A 1 112 ? 10.923 11.490 20.109 1.00 8.41 112 LYS A C 1
ATOM 892 O O . LYS A 1 112 ? 11.543 11.745 21.133 1.00 8.20 112 LYS A O 1
ATOM 898 N N . MET A 1 113 ? 11.363 10.623 19.204 1.00 6.32 113 MET A N 1
ATOM 899 C CA . MET A 1 113 ? 12.610 9.900 19.438 1.00 7.27 113 MET A CA 1
ATOM 900 C C . MET A 1 113 ? 13.373 9.635 18.148 1.00 8.17 113 MET A C 1
ATOM 901 O O . MET A 1 113 ? 12.844 9.735 17.042 1.00 7.95 113 MET A O 1
ATOM 906 N N . THR A 1 114 ? 14.649 9.330 18.313 1.00 5.61 114 THR A N 1
ATOM 907 C CA . THR A 1 114 ? 15.442 8.875 17.181 1.00 6.60 114 THR A CA 1
ATOM 908 C C . THR A 1 114 ? 16.186 7.619 17.548 1.00 6.85 114 THR A C 1
ATOM 909 O O . THR A 1 114 ? 16.366 7.309 18.733 1.00 6.87 114 THR A O 1
ATOM 913 N N . GLU A 1 115 ? 16.614 6.902 16.513 1.00 6.77 115 GLU A N 1
ATOM 914 C CA . GLU A 1 115 ? 17.467 5.735 16.671 1.00 7.23 115 GLU A CA 1
ATOM 915 C C . GLU A 1 115 ? 18.649 5.868 15.731 1.00 7.03 115 GLU A C 1
ATOM 916 O O . GLU A 1 115 ? 18.491 6.252 14.553 1.00 7.76 115 GLU A O 1
ATOM 922 N N . GLY A 1 116 ? 19.838 5.578 16.244 1.00 6.63 116 GLY A N 1
ATOM 923 C CA . GLY A 1 116 ? 21.059 5.629 15.452 1.00 5.66 116 GLY A CA 1
ATOM 924 C C . GLY A 1 116 ? 21.599 4.228 15.270 1.00 6.06 116 GLY A C 1
ATOM 925 O O . GLY A 1 116 ? 22.031 3.597 16.238 1.00 6.60 116 GLY A O 1
ATOM 926 N N . LEU A 1 117 ? 21.567 3.746 14.033 1.00 7.39 117 LEU A N 1
ATOM 927 C CA . LEU A 1 117 ? 21.943 2.379 13.709 1.00 6.88 117 LEU A CA 1
ATOM 928 C C . LEU A 1 117 ? 2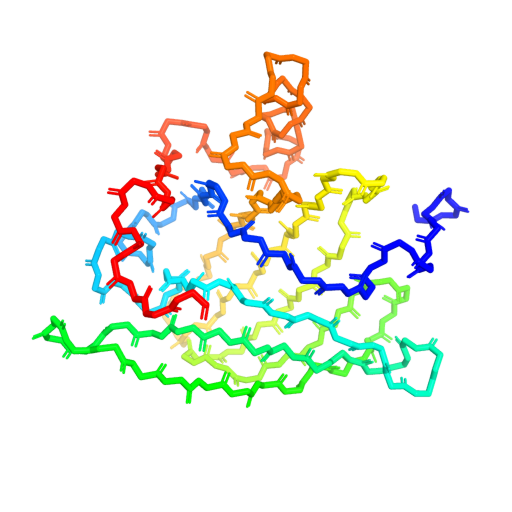3.270 2.397 12.956 1.00 7.09 117 LEU A C 1
ATOM 929 O O . LEU A 1 117 ? 23.573 3.366 12.260 1.00 6.52 117 LEU A O 1
ATOM 934 N N . ALA A 1 118 ? 24.046 1.330 13.096 1.00 8.19 118 ALA A N 1
ATOM 935 C CA . ALA A 1 118 ? 25.320 1.203 12.386 1.00 7.36 118 ALA A CA 1
ATOM 936 C C . ALA A 1 118 ? 25.536 -0.201 11.860 1.00 10.28 118 ALA A C 1
ATOM 937 O O . ALA A 1 118 ? 24.971 -1.165 12.372 1.00 9.95 118 ALA A O 1
ATOM 939 N N . LYS A 1 119 ? 26.399 -0.306 10.855 1.00 11.50 119 LYS A N 1
ATOM 940 C CA . LYS A 1 119 ? 26.889 -1.606 10.397 1.00 13.40 119 LYS A CA 1
ATOM 941 C C . LYS A 1 119 ? 27.934 -2.180 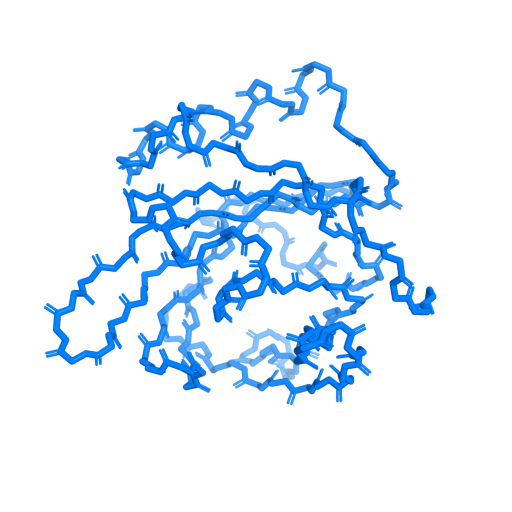11.350 1.00 20.20 119 LYS A C 1
ATOM 942 O O . LYS A 1 119 ? 28.165 -3.391 11.380 1.00 25.52 119 LYS A O 1
ATOM 948 N N . GLY A 1 120 ? 28.581 -1.306 12.111 1.00 19.77 120 GLY A N 1
ATOM 949 C CA . GLY A 1 120 ? 29.547 -1.729 13.105 1.00 16.81 120 GLY A CA 1
ATOM 950 C C . GLY A 1 120 ? 28.948 -1.731 14.497 1.00 10.81 120 GLY A C 1
ATOM 951 O O . GLY A 1 120 ? 27.797 -2.096 14.692 1.00 14.26 120 GLY A O 1
ATOM 952 N N . THR A 1 121 ? 29.742 -1.307 15.470 1.00 12.76 121 THR A N 1
ATOM 953 C CA . THR A 1 121 ? 29.312 -1.330 16.863 1.00 11.43 121 THR A CA 1
ATOM 954 C C . THR A 1 121 ? 29.410 0.035 17.534 1.00 10.15 121 THR A C 1
ATOM 955 O O . THR A 1 121 ? 29.264 0.151 18.753 1.00 10.19 121 THR A O 1
ATOM 959 N N . SER A 1 122 ? 29.682 1.066 16.743 1.00 10.89 122 SER A N 1
ATOM 960 C CA . SER A 1 122 ? 29.886 2.400 17.284 1.00 10.13 122 SER A CA 1
ATOM 961 C C . SER A 1 122 ? 29.723 3.427 16.172 1.00 10.67 122 SER A C 1
ATOM 962 O O . SER A 1 122 ? 29.699 3.084 14.996 1.00 11.60 122 SER A O 1
ATOM 965 N N . PHE A 1 123 ? 29.564 4.680 16.575 1.00 8.62 123 PHE A N 1
ATOM 966 C CA . PHE A 1 123 ? 29.660 5.813 15.669 1.00 7.56 123 PHE A CA 1
ATOM 967 C C . PHE A 1 123 ? 31.021 6.483 15.872 1.00 8.65 123 PHE A C 1
ATOM 968 O O . PHE A 1 123 ? 31.463 6.688 17.013 1.00 10.18 123 PHE A O 1
ATOM 976 N N . THR A 1 124 ? 31.664 6.858 14.768 1.00 7.79 124 THR A N 1
ATOM 977 C CA . THR A 1 124 ? 32.809 7.776 14.855 1.00 7.80 124 THR A CA 1
ATOM 978 C C . THR A 1 124 ? 32.307 9.147 15.317 1.00 7.18 124 THR A C 1
ATOM 979 O O . THR A 1 124 ? 31.113 9.414 15.275 1.00 7.96 124 THR A O 1
ATOM 983 N N . PRO A 1 125 ? 33.219 10.025 15.759 1.00 6.68 125 PRO A N 1
ATOM 984 C CA . PRO A 1 125 ? 32.739 11.346 16.187 1.00 5.68 125 PRO A CA 1
ATOM 985 C C . PRO A 1 125 ? 31.988 12.086 15.085 1.00 7.61 125 PRO A C 1
ATOM 986 O O . PRO A 1 125 ? 31.002 12.757 15.392 1.00 7.13 125 PRO A O 1
ATOM 990 N N . GLU A 1 126 ? 32.413 11.945 13.833 1.00 6.40 126 GLU A N 1
ATOM 991 C CA . GLU A 1 126 ? 31.679 12.548 12.730 1.00 7.5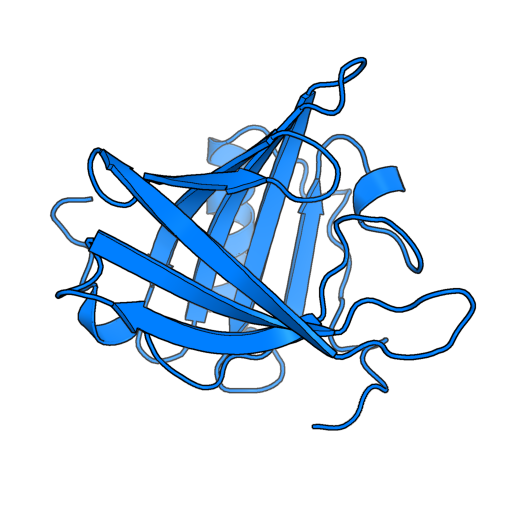3 126 GLU A CA 1
ATOM 992 C C . GLU A 1 126 ? 30.248 12.012 12.653 1.00 8.71 126 GLU A C 1
ATOM 993 O O . GLU A 1 126 ? 29.309 12.768 12.430 1.00 8.51 126 GLU A O 1
ATOM 999 N N . GLU A 1 127 ? 30.089 10.700 12.812 1.00 7.82 127 GLU A N 1
ATOM 1000 C CA . GLU A 1 127 ? 28.761 10.106 12.760 1.00 8.76 127 GLU A CA 1
ATOM 1001 C C . GLU A 1 127 ? 27.914 10.556 13.944 1.00 6.42 127 GLU A C 1
ATOM 1002 O O . GLU A 1 127 ? 26.719 10.823 13.790 1.00 7.06 127 GLU A O 1
ATOM 1008 N N . LEU A 1 128 ? 28.524 10.649 15.119 1.00 6.07 128 LEU A N 1
ATOM 1009 C CA . LEU A 1 128 ? 27.772 11.063 16.292 1.00 7.23 128 LEU A CA 1
ATOM 1010 C C . LEU A 1 128 ? 27.361 12.524 16.168 1.00 7.13 128 LEU A C 1
ATOM 1011 O O . LEU A 1 128 ? 26.265 12.888 16.565 1.00 7.69 128 LEU A O 1
ATOM 1016 N N . GLU A 1 129 ? 28.234 13.350 15.599 1.00 7.14 129 GLU A N 1
ATOM 1017 C CA . GLU A 1 129 ? 27.904 14.756 15.357 1.00 8.61 129 GLU A CA 1
ATOM 1018 C C . GLU A 1 129 ? 26.666 14.857 14.469 1.00 6.56 129 GLU A C 1
ATOM 1019 O O . GLU A 1 129 ? 25.749 15.632 14.761 1.00 8.17 129 GLU A O 1
ATOM 1025 N N . LYS A 1 130 ? 26.626 14.080 13.391 1.00 7.57 130 LYS A N 1
ATOM 1026 C CA . LYS A 1 130 ? 25.458 14.065 12.508 1.00 8.61 130 LYS A CA 1
ATOM 1027 C C . LYS A 1 130 ? 24.204 13.621 13.259 1.00 6.42 130 LYS A C 1
ATOM 1028 O O . LYS A 1 130 ? 23.138 14.242 13.124 1.00 8.11 130 LYS A O 1
ATOM 1034 N N . TYR A 1 131 ? 24.321 12.545 14.037 1.00 6.89 131 TYR A N 1
ATOM 1035 C CA . TYR A 1 131 ? 23.186 12.056 14.814 1.00 6.74 131 TYR A CA 1
ATOM 1036 C C . TYR A 1 131 ? 22.639 13.133 15.764 1.00 7.47 131 TYR A C 1
ATOM 1037 O O . TYR A 1 131 ? 21.437 13.364 15.826 1.00 6.62 131 TYR A O 1
ATOM 1046 N N . GLN A 1 132 ? 23.533 13.785 16.495 1.00 7.23 132 GLN A N 1
ATOM 1047 C CA . GLN A 1 132 ? 23.120 14.811 17.449 1.00 7.26 132 GLN A CA 1
ATOM 1048 C C . GLN A 1 132 ? 22.517 16.040 16.774 1.00 8.95 132 GLN A C 1
ATOM 1049 O O . GLN A 1 132 ? 21.566 16.613 17.290 1.00 8.82 132 GLN A O 1
ATOM 1055 N N . GLN A 1 133 ? 23.025 16.407 15.602 1.00 8.30 133 GLN A N 1
ATOM 1056 C CA . GLN A 1 133 ? 22.434 17.504 14.850 1.00 9.25 133 GLN A CA 1
ATOM 1057 C C . GLN A 1 133 ? 21.025 17.146 14.368 1.00 9.43 133 GLN A C 1
ATOM 1058 O O . GLN A 1 133 ? 20.098 17.965 14.442 1.00 10.11 133 GLN A O 1
ATOM 1064 N N . LEU A 1 134 ? 20.851 15.919 13.884 1.00 8.77 134 LEU A N 1
ATOM 1065 C CA . LEU A 1 134 ? 19.528 15.472 13.450 1.00 8.46 134 LEU A CA 1
ATOM 1066 C C . LEU A 1 134 ? 18.538 15.472 14.616 1.00 9.16 134 LEU A C 1
ATOM 1067 O O . LEU A 1 134 ? 17.369 15.841 14.459 1.00 10.02 134 LEU A O 1
ATOM 1072 N N . ASN A 1 135 ? 19.005 15.060 15.786 1.00 7.98 135 ASN A N 1
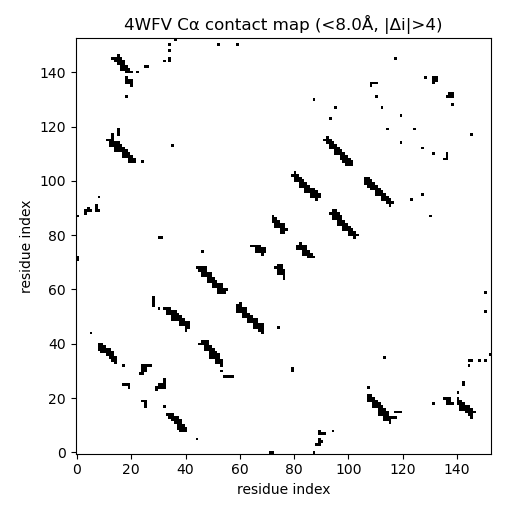ATOM 1073 C CA . ASN A 1 135 ? 18.175 15.107 16.984 1.00 9.33 135 ASN A CA 1
ATOM 1074 C C . ASN A 1 135 ? 17.688 16.523 17.259 1.00 9.37 135 ASN A C 1
ATOM 1075 O O . ASN A 1 135 ? 16.496 16.764 17.464 1.00 9.77 135 ASN A O 1
ATOM 1080 N N . SER A 1 136 ? 18.622 17.465 17.278 1.00 9.54 136 SER A N 1
ATOM 1081 C CA . SER A 1 136 ? 18.280 18.832 17.659 1.00 10.38 136 SER A CA 1
ATOM 1082 C C . SER A 1 136 ? 17.320 19.470 16.661 1.00 13.19 136 SER A C 1
ATOM 1083 O O . SER A 1 136 ? 16.434 20.221 17.046 1.00 12.69 136 SER A O 1
ATOM 1086 N N . GLU A 1 137 ? 17.485 19.144 15.389 1.00 10.45 137 GLU A N 1
ATOM 1087 C CA . GLU A 1 137 ? 16.587 19.643 14.344 1.00 12.18 137 GLU A CA 1
ATOM 1088 C C . GLU A 1 137 ? 15.140 19.216 14.572 1.00 14.03 137 GLU A C 1
ATOM 1089 O O . GLU A 1 137 ? 14.208 19.833 14.047 1.00 14.24 137 GLU A O 1
ATOM 1095 N N . ARG A 1 138 ? 14.952 18.165 15.362 1.00 12.87 138 ARG A N 1
ATOM 1096 C CA . ARG A 1 138 ? 13.629 17.582 15.541 1.00 12.84 138 ARG A CA 1
ATOM 1097 C C . ARG A 1 138 ? 13.137 17.635 16.971 1.00 13.32 138 ARG A C 1
ATOM 1098 O O . ARG A 1 138 ? 12.182 16.942 17.330 1.00 15.81 138 ARG A O 1
ATOM 1106 N N . GLY A 1 139 ? 13.793 18.452 17.788 1.00 12.67 139 GLY A N 1
ATOM 1107 C CA . GLY A 1 139 ? 13.366 18.629 19.161 1.00 15.48 139 GLY A CA 1
ATOM 1108 C C . GLY A 1 139 ? 13.570 17.409 20.042 1.00 13.31 139 GLY A C 1
ATOM 1109 O O . GLY A 1 139 ? 12.886 17.230 21.050 1.00 15.36 139 GLY A O 1
ATOM 1110 N N . VAL A 1 140 ? 14.530 16.568 19.672 1.00 11.56 140 VAL A N 1
ATOM 1111 C CA . VAL A 1 140 ? 14.886 15.420 20.497 1.00 10.34 140 VAL A CA 1
ATOM 1112 C C . VAL A 1 140 ? 16.146 15.761 21.296 1.00 9.33 140 VAL A C 1
ATOM 1113 O O . VAL A 1 140 ? 17.184 16.084 20.722 1.00 11.31 140 VAL A O 1
ATOM 1117 N N . PRO A 1 141 ? 16.041 15.747 22.632 1.00 9.86 141 PRO A N 1
ATOM 1118 C CA . PRO A 1 141 ? 17.156 16.231 23.456 1.00 9.60 141 PRO A CA 1
ATOM 1119 C C . PRO A 1 141 ? 18.347 15.281 23.520 1.00 11.00 141 PRO A C 1
ATOM 1120 O O . PRO A 1 141 ? 18.207 14.104 23.862 1.00 10.29 141 PRO A O 1
ATOM 1124 N N . ASN A 1 142 ? 19.525 15.803 23.209 1.00 8.89 142 ASN A N 1
ATOM 1125 C CA . ASN A 1 142 ? 20.724 14.980 23.246 1.00 9.42 142 ASN A CA 1
ATOM 1126 C C . ASN A 1 142 ? 21.096 14.544 24.659 1.00 10.06 142 ASN A C 1
ATOM 1127 O O . ASN A 1 142 ? 21.806 13.559 24.847 1.00 10.76 142 ASN A O 1
ATOM 1132 N N . GLU A 1 143 ? 20.588 15.262 25.652 1.00 11.85 143 GLU A N 1
ATOM 1133 C CA A GLU A 1 143 ? 20.789 14.906 27.046 0.63 11.22 143 GLU A CA 1
ATOM 1134 C CA B GLU A 1 143 ? 20.816 14.889 27.042 0.37 11.25 143 GLU A CA 1
ATOM 1135 C C . GLU A 1 143 ? 20.173 13.546 27.364 1.00 11.16 143 GLU A C 1
ATOM 1136 O O . GLU A 1 143 ? 20.542 12.897 28.335 1.00 12.51 143 GLU A O 1
ATOM 1147 N N . ASN A 1 144 ? 19.212 13.134 26.540 1.00 9.04 144 ASN A N 1
ATOM 1148 C CA . ASN A 1 144 ? 18.527 11.862 26.759 1.00 9.47 144 ASN A CA 1
ATOM 1149 C C . ASN A 1 144 ? 19.025 10.717 25.876 1.00 8.13 144 ASN A C 1
ATOM 1150 O O . ASN A 1 144 ? 18.366 9.685 25.764 1.00 10.16 144 ASN A O 1
ATOM 1155 N N . ILE A 1 145 ? 20.197 10.876 25.276 1.00 8.26 145 ILE A N 1
ATOM 1156 C CA . ILE A 1 145 ? 20.757 9.785 24.490 1.00 9.35 145 ILE A CA 1
ATOM 1157 C C . ILE A 1 145 ? 21.100 8.605 25.401 1.00 9.99 145 ILE A C 1
ATOM 1158 O O . ILE A 1 145 ? 21.646 8.786 26.498 1.00 12.28 145 ILE A O 1
ATOM 1163 N N . GLU A 1 146 ? 20.747 7.405 24.939 1.00 9.62 146 GLU A N 1
ATOM 1164 C CA . GLU A 1 146 ? 21.082 6.138 25.593 1.00 9.85 146 GLU A CA 1
ATOM 1165 C C . GLU A 1 146 ? 21.972 5.366 24.629 1.00 9.60 146 GLU A C 1
ATOM 1166 O O . GLU A 1 146 ? 21.690 5.322 23.431 1.00 9.53 146 GLU A O 1
ATOM 1172 N N . ASN A 1 147 ? 23.054 4.772 25.131 1.00 10.03 147 ASN A N 1
ATOM 1173 C CA . ASN A 1 147 ? 23.826 3.850 24.308 1.00 9.11 147 ASN A CA 1
ATOM 1174 C C . ASN A 1 147 ? 23.232 2.459 24.465 1.00 9.93 147 ASN A C 1
ATOM 1175 O O . ASN A 1 147 ? 23.342 1.838 25.520 1.00 12.69 147 ASN A O 1
ATOM 1180 N N . LEU A 1 148 ? 22.544 2.007 23.433 1.00 6.74 148 LEU A N 1
ATOM 1181 C CA . LEU A 1 148 ? 21.860 0.726 23.472 1.00 7.04 148 LEU A CA 1
ATOM 1182 C C . LEU A 1 148 ? 22.767 -0.469 23.210 1.00 7.71 148 LEU A C 1
ATOM 1183 O O . LEU A 1 148 ? 22.543 -1.536 23.772 1.00 7.42 148 LEU A O 1
ATOM 1188 N N . ILE A 1 149 ? 23.772 -0.316 22.361 1.00 7.94 149 ILE A N 1
ATOM 1189 C CA . ILE A 1 149 ? 24.589 -1.486 22.068 1.00 7.35 149 ILE A CA 1
ATOM 1190 C C . ILE A 1 149 ? 25.308 -1.990 23.323 1.00 8.31 149 ILE A C 1
ATOM 1191 O O . ILE A 1 149 ? 25.513 -3.200 23.478 1.00 9.40 149 ILE A O 1
ATOM 1196 N N . LYS A 1 150 ? 25.635 -1.090 24.249 1.00 8.41 150 LYS A N 1
ATOM 1197 C CA . LYS A 1 150 ? 26.327 -1.502 25.469 1.00 9.82 150 LYS A CA 1
ATOM 1198 C C . LYS A 1 150 ? 25.451 -2.322 26.421 1.00 8.35 150 LYS A C 1
ATOM 1199 O O . LYS A 1 150 ? 25.958 -2.910 27.382 1.00 10.54 150 LYS A O 1
ATOM 1205 N N . THR A 1 151 ? 24.149 -2.381 26.165 1.00 7.68 151 THR A N 1
ATOM 1206 C CA . THR A 1 151 ? 23.287 -3.276 26.942 1.00 8.58 151 THR A CA 1
ATOM 1207 C C . THR A 1 151 ? 22.638 -4.349 26.069 1.00 8.26 151 THR A C 1
ATOM 1208 O O . THR A 1 151 ? 21.738 -5.068 26.519 1.00 9.28 151 THR A O 1
ATOM 1212 N N . ASP A 1 152 ? 23.107 -4.472 24.824 1.00 7.53 152 ASP A N 1
ATOM 1213 C CA . ASP A 1 152 ? 22.530 -5.441 23.896 1.00 6.20 152 ASP A CA 1
ATOM 1214 C C . ASP A 1 152 ? 23.209 -6.792 24.030 1.00 8.47 152 ASP A C 1
ATOM 1215 O O . ASP A 1 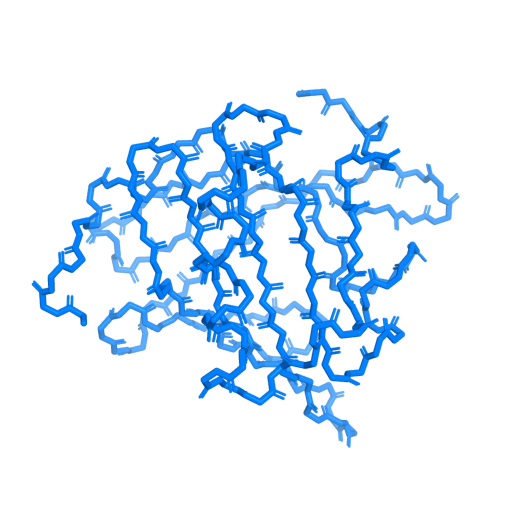152 ? 24.138 -7.128 23.280 1.00 7.85 152 ASP A O 1
ATOM 1220 N N . ASN A 1 153 ? 22.726 -7.555 25.003 1.00 9.37 153 ASN A N 1
ATOM 1221 C CA . ASN A 1 153 ? 23.237 -8.885 25.272 1.00 9.60 153 ASN A CA 1
ATOM 1222 C C . ASN A 1 153 ? 22.292 -9.926 24.714 1.00 12.04 153 ASN A C 1
ATOM 1223 O O . ASN A 1 153 ? 22.303 -11.077 25.146 1.00 10.89 153 ASN A O 1
ATOM 1228 N N . CYS A 1 154 ? 21.463 -9.527 23.754 1.00 9.24 154 CYS A N 1
ATOM 1229 C CA . CYS A 1 154 ? 20.627 -10.497 23.046 1.00 9.54 154 CYS A CA 1
ATOM 1230 C C . CYS A 1 154 ? 21.424 -11.197 21.949 1.00 10.35 154 CYS A C 1
ATOM 1231 O O . CYS A 1 154 ? 22.458 -10.698 21.523 1.00 9.59 154 CYS A O 1
ATOM 1234 N N . PRO A 1 155 ? 20.947 -12.361 21.492 1.00 9.33 155 PRO A N 1
ATOM 1235 C CA . PRO A 1 155 ? 21.718 -13.110 20.497 1.00 10.55 155 PRO A CA 1
ATOM 1236 C C . PRO A 1 155 ? 21.992 -12.262 19.259 1.00 10.47 155 PRO A C 1
ATOM 1237 O O . PRO A 1 155 ? 21.127 -11.492 18.841 1.00 10.74 155 PRO A O 1
ATOM 1241 N N . PRO A 1 156 ? 23.196 -12.390 18.677 1.00 9.98 156 PRO A N 1
ATOM 1242 C CA . PRO A 1 156 ? 23.548 -11.573 17.514 1.00 11.80 156 PRO A CA 1
ATOM 1243 C C . PRO A 1 156 ? 22.772 -11.994 16.263 1.00 17.14 156 PRO A C 1
ATOM 1244 O O . PRO A 1 156 ? 22.188 -13.078 16.203 1.00 20.49 156 PRO A O 1
#

Secondary structure (DSSP, 8-state):
-TT--GGGS-B--EEEEEEESSGGGTSTT-TT--EEEEEEEETTTTEEEEEEEEEETTEEEEEEEEEEEEETTEEEEESSSEEEEEEEEE-SSEEEEEEEEE-SS-EEEEEEEEESSSS--HHHHHHHHHHHHHTT--GGG-EE-GGG--S--

Solvent-accessible surface area: 7659 Å² total; per-residue (Å²): 122,109,172,33,54,44,87,59,0,43,17,96,0,53,1,1,34,0,0,0,53,31,102,74,18,0,51,112,63,6,35,7,6,13,3,8,17,115,4,58,36,68,122,138,9,58,14,2,24,8,29,10,24,17,38,79,180,64,83,35,80,105,58,78,43,87,0,108,59,98,125,46,40,34,0,50,18,110,27,118,27,62,7,42,10,47,3,22,45,18,39,115,84,2,0,0,2,22,10,70,0,116,55,54,154,90,109,0,58,3,0,7,0,0,2,83,40,98,72,18,77,116,113,30,50,108,81,0,62,92,23,0,68,106,63,49,2,42,40,156,27,40,40,41,0,39,168,36,29,120,9,73,147

InterPro domains:
  IPR000566 Lipocalin/cytosolic fatty-acid binding domain [PF00061] (30-168)
  IPR002345 Lipocalin [PTHR11430] (5-170)
  IPR002448 Lipocalin, OBP-like [PR01173] (28-45)
  IPR002448 Lipocalin, OBP-like [PR01173] (47-58)
  IPR002448 Lipocalin, OBP-like [PR01173] (67-74)
  IPR002448 Lipocalin, OBP-like [PR01173] (94-104)
  IPR002448 Lipocalin, OBP-like [PR01173] (153-171)
  IPR012674 Calycin [G3DSA:2.40.128.20] (17-172)
  IPR012674 Calycin [SSF50814] (23-172)

Organism: Bos taurus (NCBI:txid9913)

CATH classification: 2.40.128.20

B-factor: mean 14.07, std 7.09, range [4.56, 55.47]

Nearest PDB structures (foldseek):
  1bj7-assembly1_A  TM=1.001E+00  e=6.457E-28  Bos taurus
  1e5p-assembly3_C  TM=9.674E-01  e=6.712E-17  Mesocricetus auratus
  1a3y-assembly1_A  TM=9.566E-01  e=1.800E-16  Sus scrofa
  2hlv-assembly1_A  TM=8.719E-01  e=1.159E-15  Bos taurus
  1gt4-assembly1_B  TM=6.863E-01  e=1.362E-13  Bos taurus

Radius of gyration: 14.11 Å; Cα contacts (8 Å, |Δi|>4): 338; chains: 1; bounding box: 36×33×36 Å

Foldseek 3Di:
DVPDDCVQVWDFKFWFKKFKPPLQQCPQQHQPVWTWGTWDADPSNQKIKTWTWHDDPNRTDIDIWMWGDDDDQWTWTDGLAIKIWGFPDGDNFKTKIWMWGDNPPDTMTMMIIIGPDRDDDPVSVVVVCVVCVVRVTDPVSMDGSSVVPPDDD